Protein AF-F8QHJ7-F1 (afdb_monomer_lite)

Sequence (49 aa):
MHYNMDIKYIGLGQAAKALVYYVTDYFTKSLLPVNVGFDALRYAVKEMA

Radius of gyration: 16.43 Å; chains: 1; bounding box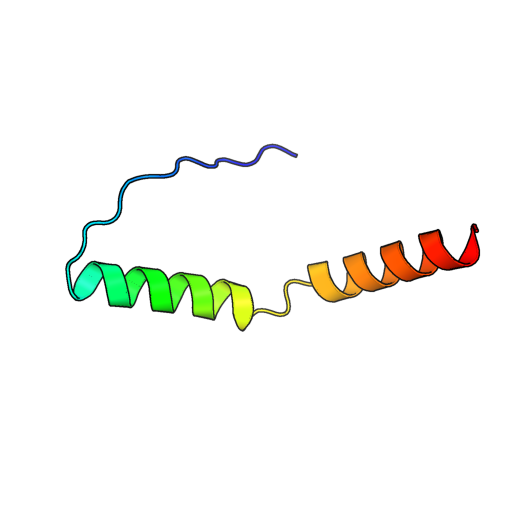: 35×19×37 Å

Foldseek 3Di:
DDDPPPDDDQDDDPVSVVVVVVVVCVVVVDVPVCVVVVVVVVVVVVVVD

pLDDT: mean 72.99, std 12.76, range [33.81, 89.94]

Organism: Serpula lacrymans var. lacrymans (strain S7.3) (NCBI:txid936435)

Secondary structure (DSSP, 8-state):
-----------SSHHHHHHHHHHHHHHHHS--THHHHHHHHHHHHHHT-

Structure (mmCIF, N/CA/C/O backbone):
data_AF-F8QHJ7-F1
#
_entry.id   AF-F8QHJ7-F1
#
loop_
_atom_site.group_PDB
_atom_site.id
_atom_site.type_symbol
_atom_site.label_atom_id
_atom_site.label_alt_id
_atom_site.label_comp_id
_atom_site.label_asym_id
_atom_site.label_entity_id
_atom_site.label_seq_id
_atom_site.pdbx_PDB_ins_code
_atom_site.Cartn_x
_atom_site.Cartn_y
_atom_site.Cartn_z
_atom_site.occupancy
_atom_site.B_iso_or_equiv
_atom_site.auth_seq_id
_atom_site.auth_comp_id
_atom_site.auth_asym_id
_atom_site.auth_atom_id
_atom_site.pdbx_PDB_model_num
ATOM 1 N N . MET A 1 1 ? -2.654 9.311 -17.828 1.00 33.81 1 MET A N 1
ATOM 2 C CA . MET A 1 1 ? -2.956 8.492 -16.634 1.00 33.81 1 MET A CA 1
ATOM 3 C C . MET A 1 1 ? -3.865 9.296 -15.718 1.00 33.81 1 MET A C 1
ATOM 5 O O . MET A 1 1 ? -3.469 10.386 -15.334 1.00 33.81 1 MET A O 1
ATOM 9 N N . HIS A 1 2 ? -5.059 8.798 -15.401 1.00 46.50 2 HIS A N 1
ATOM 10 C CA . HIS A 1 2 ? -5.940 9.377 -14.381 1.00 46.50 2 HIS A CA 1
ATOM 11 C C . HIS A 1 2 ? -5.871 8.437 -13.173 1.00 46.50 2 HIS A C 1
ATOM 13 O O . HIS A 1 2 ? -6.168 7.254 -13.323 1.00 46.50 2 HIS A O 1
ATOM 19 N N . TYR A 1 3 ? -5.409 8.920 -12.021 1.00 57.56 3 TYR A N 1
ATOM 20 C CA . TYR A 1 3 ? -5.357 8.133 -10.786 1.00 57.56 3 TYR A CA 1
ATOM 21 C C . TYR A 1 3 ? -6.338 8.737 -9.783 1.00 57.56 3 TYR A C 1
ATOM 23 O O . TYR A 1 3 ? -6.167 9.8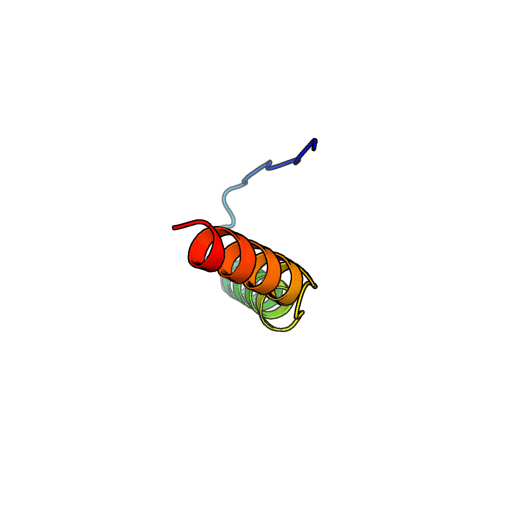75 -9.356 1.00 57.56 3 TYR A O 1
ATOM 31 N N . ASN A 1 4 ? -7.363 7.968 -9.412 1.00 57.41 4 ASN A N 1
ATOM 32 C CA . ASN A 1 4 ? -8.288 8.330 -8.342 1.00 57.41 4 ASN A CA 1
ATOM 33 C C . ASN A 1 4 ? -7.632 8.021 -6.994 1.00 57.41 4 ASN A C 1
ATOM 35 O O . ASN A 1 4 ? -7.714 6.901 -6.498 1.00 57.41 4 ASN A O 1
ATOM 39 N N . MET A 1 5 ? -6.967 9.013 -6.411 1.00 60.16 5 MET A N 1
ATOM 40 C CA . MET A 1 5 ? -6.417 8.931 -5.058 1.00 60.16 5 MET A CA 1
ATOM 41 C C . MET A 1 5 ? -7.327 9.700 -4.093 1.00 60.16 5 MET A C 1
ATOM 43 O O . MET A 1 5 ? -7.001 10.802 -3.666 1.00 60.16 5 MET A O 1
ATOM 47 N N . ASP A 1 6 ? -8.489 9.131 -3.768 1.00 70.81 6 ASP A N 1
ATOM 48 C CA . ASP A 1 6 ? -9.321 9.607 -2.655 1.00 70.81 6 ASP A CA 1
ATOM 49 C C . ASP A 1 6 ? -8.831 8.933 -1.366 1.00 70.81 6 ASP A C 1
ATOM 51 O O . ASP A 1 6 ? -9.162 7.783 -1.068 1.00 70.81 6 ASP A O 1
ATOM 55 N N . ILE A 1 7 ? -7.946 9.617 -0.639 1.00 63.44 7 ILE A N 1
ATOM 56 C CA . ILE A 1 7 ? -7.354 9.100 0.598 1.00 63.44 7 ILE A CA 1
ATOM 57 C C . ILE A 1 7 ? -8.271 9.476 1.762 1.00 63.44 7 ILE A C 1
ATOM 59 O O . ILE A 1 7 ? -8.364 10.643 2.141 1.00 63.44 7 ILE A O 1
ATOM 63 N N . LYS A 1 8 ? -8.931 8.479 2.358 1.00 71.00 8 LYS A N 1
ATOM 64 C CA . LYS A 1 8 ? -9.754 8.658 3.563 1.00 71.00 8 LYS A CA 1
ATOM 65 C C . LYS A 1 8 ? -9.013 8.200 4.813 1.00 71.00 8 LYS A C 1
ATOM 67 O O . LYS A 1 8 ? -8.260 7.230 4.778 1.00 71.00 8 LYS A O 1
ATOM 72 N N . TYR A 1 9 ? -9.273 8.873 5.935 1.00 71.44 9 TYR A N 1
ATOM 73 C CA . TYR A 1 9 ? -8.800 8.428 7.243 1.00 71.44 9 TYR A CA 1
ATOM 74 C C . TYR A 1 9 ? -9.456 7.090 7.604 1.00 71.44 9 TYR A C 1
ATOM 76 O O . TYR A 1 9 ? -10.666 7.011 7.819 1.00 71.44 9 TYR A O 1
ATOM 84 N N . ILE A 1 10 ? -8.647 6.037 7.665 1.00 70.44 10 ILE A N 1
ATOM 85 C CA . ILE A 1 10 ? -9.044 4.732 8.185 1.00 70.44 10 ILE A CA 1
ATOM 86 C C . ILE A 1 10 ? -8.658 4.757 9.669 1.00 70.44 10 ILE A C 1
ATOM 88 O O . ILE A 1 10 ? -7.491 4.962 9.986 1.00 70.44 10 ILE A O 1
ATOM 92 N N . GLY A 1 11 ? -9.639 4.654 10.573 1.00 76.12 11 GLY A N 1
ATOM 93 C CA . GLY A 1 11 ? -9.443 4.815 12.024 1.00 76.12 11 GLY A CA 1
ATOM 94 C C . GLY A 1 11 ? -8.420 3.860 12.663 1.00 76.12 11 GLY A C 1
ATOM 95 O O . GLY A 1 11 ? -7.788 3.055 12.000 1.00 76.12 11 GLY A O 1
ATOM 96 N N . LEU A 1 12 ? -8.259 3.902 13.988 1.00 74.06 12 LEU A N 1
ATOM 97 C CA . LEU A 1 12 ? -7.198 3.156 14.703 1.00 74.06 12 LEU A CA 1
ATOM 98 C C . LEU A 1 12 ? -7.631 1.775 15.246 1.00 74.06 12 LEU A C 1
ATOM 100 O O . LEU A 1 12 ? -6.946 1.179 16.074 1.00 74.06 12 LEU A O 1
ATOM 104 N N . GLY A 1 13 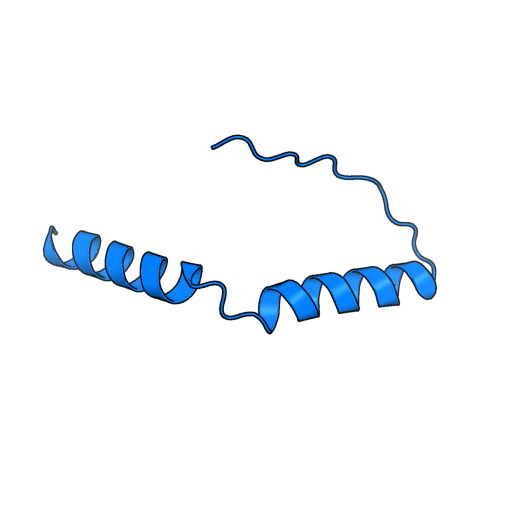? -8.784 1.260 14.812 1.00 85.06 13 GLY A N 1
ATOM 105 C CA . GLY A 1 13 ? -9.339 -0.007 15.299 1.00 85.06 13 GLY A CA 1
ATOM 106 C C . GLY A 1 13 ? -8.658 -1.255 14.721 1.00 85.06 13 GLY A C 1
ATOM 107 O O . GLY A 1 13 ? -7.999 -1.212 13.685 1.00 85.06 13 GLY A O 1
ATOM 108 N N . GLN A 1 14 ? -8.889 -2.411 15.351 1.00 86.00 14 GLN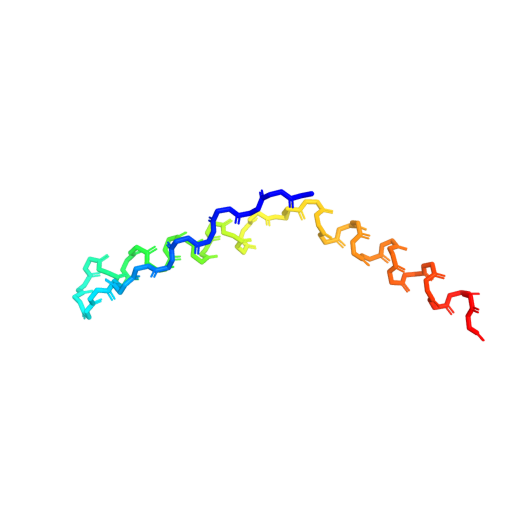 A N 1
ATOM 109 C CA . GLN A 1 14 ? -8.401 -3.720 14.877 1.00 86.00 14 GLN A CA 1
ATOM 110 C C . GLN A 1 14 ? -8.773 -3.996 13.409 1.00 86.00 14 GLN A C 1
ATOM 112 O O . GLN A 1 14 ? -7.933 -4.432 12.625 1.00 86.00 14 GLN A O 1
ATOM 117 N N . ALA A 1 15 ? -10.005 -3.661 13.015 1.00 82.19 15 ALA A N 1
ATOM 118 C CA . ALA A 1 15 ? -10.478 -3.806 11.639 1.00 82.19 15 ALA A CA 1
ATOM 119 C C . ALA A 1 15 ? -9.707 -2.918 10.647 1.00 82.19 15 ALA A C 1
ATOM 121 O O . ALA A 1 15 ? -9.388 -3.351 9.544 1.00 82.19 15 ALA A O 1
ATOM 122 N N . ALA A 1 16 ? -9.345 -1.699 11.053 1.00 86.25 16 ALA A N 1
ATOM 123 C CA . ALA A 1 16 ? -8.541 -0.808 10.227 1.00 86.25 16 ALA A CA 1
ATOM 124 C C . ALA A 1 16 ? -7.115 -1.335 10.048 1.00 86.25 16 ALA A C 1
ATOM 126 O O . ALA A 1 16 ? -6.581 -1.309 8.943 1.00 86.25 16 ALA A O 1
ATOM 127 N N . LYS A 1 17 ? -6.521 -1.889 11.110 1.00 84.12 17 LYS A N 1
ATOM 128 C CA . LYS A 1 17 ? -5.197 -2.516 11.038 1.00 84.12 17 LYS A CA 1
ATOM 129 C C . LYS A 1 17 ? -5.192 -3.731 10.106 1.00 84.12 17 LYS A C 1
ATOM 131 O O . LYS A 1 17 ? -4.262 -3.880 9.319 1.00 84.12 17 LYS A O 1
ATOM 136 N N . ALA A 1 18 ? -6.237 -4.560 10.157 1.00 87.56 18 ALA A N 1
ATOM 137 C CA . ALA A 1 18 ? -6.402 -5.698 9.254 1.00 87.56 18 ALA A CA 1
ATOM 138 C C . ALA A 1 18 ? -6.580 -5.256 7.792 1.00 87.56 18 ALA A C 1
ATOM 140 O O . ALA A 1 18 ? -5.957 -5.832 6.904 1.00 87.56 18 ALA A O 1
ATOM 141 N N . LEU A 1 19 ? -7.368 -4.204 7.545 1.00 85.25 19 LEU A N 1
ATOM 142 C CA . 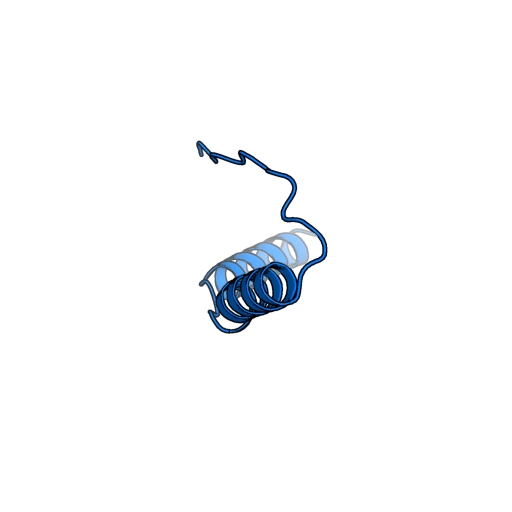LEU A 1 19 ? -7.559 -3.636 6.210 1.00 85.25 19 LEU A CA 1
ATOM 143 C C . LEU A 1 19 ? -6.252 -3.080 5.634 1.00 85.25 19 LEU A C 1
ATOM 145 O O . LEU A 1 19 ? -5.896 -3.418 4.510 1.00 85.25 19 LEU A O 1
ATOM 149 N N . VAL A 1 20 ? -5.522 -2.267 6.405 1.00 84.75 20 VAL A N 1
ATOM 150 C CA . VAL A 1 20 ? -4.224 -1.717 5.981 1.00 84.75 20 VAL A CA 1
ATOM 151 C C . VAL A 1 20 ? -3.246 -2.847 5.691 1.00 84.75 20 VAL A C 1
ATOM 153 O O . VAL A 1 20 ? -2.641 -2.856 4.626 1.00 84.75 20 VAL A O 1
ATOM 156 N N . TYR A 1 21 ? -3.146 -3.834 6.586 1.00 86.38 21 TYR A N 1
ATOM 157 C CA . TYR A 1 21 ? -2.289 -4.996 6.370 1.00 86.38 21 TYR A CA 1
ATOM 158 C C . TYR A 1 21 ? -2.651 -5.736 5.081 1.00 86.38 21 TYR A C 1
ATOM 160 O O . TYR A 1 21 ? -1.768 -6.001 4.278 1.00 86.38 21 TYR A O 1
ATOM 168 N N . TYR A 1 22 ? -3.934 -6.018 4.849 1.00 83.44 22 TYR A N 1
ATOM 169 C CA . TYR A 1 22 ? -4.390 -6.739 3.663 1.00 83.44 22 TYR A CA 1
ATOM 170 C C . TYR A 1 22 ? -4.123 -5.967 2.367 1.00 83.44 22 TYR A C 1
ATOM 172 O O . TYR A 1 22 ? -3.648 -6.542 1.394 1.00 83.44 22 TYR A O 1
ATOM 180 N N . VAL A 1 23 ? -4.386 -4.658 2.355 1.00 83.38 23 VAL A N 1
ATOM 181 C CA . VAL A 1 23 ? -4.127 -3.799 1.193 1.00 83.38 23 VAL A CA 1
ATOM 182 C C . VAL A 1 23 ? -2.627 -3.713 0.918 1.00 83.38 23 VAL A C 1
ATOM 184 O O . VAL A 1 23 ? -2.202 -3.936 -0.214 1.00 83.38 23 VAL A O 1
ATOM 187 N N . THR A 1 24 ? -1.811 -3.443 1.940 1.00 82.00 24 THR A N 1
ATOM 188 C CA . THR A 1 24 ? -0.350 -3.412 1.802 1.00 82.00 24 THR A CA 1
ATOM 189 C C . THR A 1 24 ? 0.174 -4.757 1.315 1.00 82.00 24 THR A C 1
ATOM 191 O O . THR A 1 24 ? 0.916 -4.803 0.340 1.00 82.00 24 THR A O 1
ATOM 194 N N . ASP A 1 25 ? -0.245 -5.856 1.931 1.00 82.94 25 ASP A N 1
ATOM 195 C CA . ASP A 1 25 ? 0.135 -7.210 1.538 1.00 82.94 25 ASP A CA 1
ATOM 196 C C . ASP A 1 25 ? -0.295 -7.524 0.098 1.00 82.94 25 ASP A C 1
ATOM 198 O O . ASP A 1 25 ? 0.507 -8.057 -0.657 1.00 82.94 25 ASP A O 1
ATOM 202 N N . TYR A 1 26 ? -1.481 -7.099 -0.345 1.00 73.94 26 TYR A N 1
ATOM 203 C CA . TYR A 1 26 ? -1.939 -7.255 -1.730 1.00 73.94 26 TYR A CA 1
ATOM 204 C C . TYR A 1 26 ? -1.053 -6.508 -2.738 1.00 73.94 26 TYR A C 1
ATOM 206 O O . TYR A 1 26 ? -0.639 -7.083 -3.752 1.00 73.94 26 TYR A O 1
ATOM 214 N N . PHE A 1 27 ? -0.723 -5.246 -2.448 1.00 72.44 27 PHE A N 1
ATOM 215 C CA . PHE A 1 27 ? 0.176 -4.448 -3.285 1.00 72.44 27 PHE A CA 1
ATOM 216 C C . PHE A 1 27 ? 1.608 -4.985 -3.292 1.00 72.44 27 PHE A C 1
ATOM 218 O O . PHE A 1 27 ? 2.290 -4.864 -4.304 1.00 72.44 27 PHE A O 1
ATOM 225 N N . THR A 1 28 ? 2.057 -5.578 -2.184 1.00 76.94 28 THR A N 1
ATOM 226 C CA . THR A 1 28 ? 3.442 -6.052 -2.039 1.00 76.94 28 THR A CA 1
ATOM 227 C C . THR A 1 28 ? 3.621 -7.494 -2.533 1.00 76.94 28 THR A C 1
ATOM 229 O O . THR A 1 28 ? 4.683 -7.835 -3.044 1.00 76.94 28 THR A O 1
ATOM 232 N N . LYS A 1 29 ? 2.595 -8.352 -2.414 1.00 68.00 29 LYS A N 1
ATOM 233 C CA . LYS A 1 29 ? 2.589 -9.739 -2.927 1.00 68.00 29 LYS A CA 1
ATOM 234 C C . LYS A 1 29 ? 2.419 -9.804 -4.431 1.00 68.00 29 LYS A C 1
ATOM 236 O O . LYS A 1 29 ? 2.938 -10.716 -5.072 1.00 68.00 29 LYS A O 1
ATOM 241 N N . SER A 1 30 ? 1.676 -8.861 -4.994 1.00 57.09 30 SER A N 1
ATOM 242 C CA . SER A 1 30 ? 1.590 -8.738 -6.435 1.00 57.09 30 SER A CA 1
ATOM 243 C C . SER A 1 30 ? 2.908 -8.141 -6.906 1.00 57.09 30 SER A C 1
ATOM 245 O O . SER A 1 30 ? 3.156 -6.954 -6.715 1.00 57.09 30 SER A O 1
ATOM 247 N N . LEU A 1 31 ? 3.741 -8.949 -7.567 1.00 58.59 31 LEU A N 1
ATOM 248 C CA . LEU A 1 31 ? 4.668 -8.455 -8.584 1.00 58.59 31 LEU A CA 1
ATOM 249 C C . LEU A 1 31 ? 3.815 -7.794 -9.673 1.00 58.59 31 LEU A C 1
ATOM 251 O O . LEU A 1 31 ? 3.611 -8.346 -10.753 1.00 58.59 31 LEU A O 1
ATOM 255 N N . LEU A 1 32 ? 3.241 -6.629 -9.370 1.00 57.22 32 LEU A N 1
ATOM 256 C CA . LEU A 1 32 ? 2.734 -5.729 -10.379 1.00 57.22 32 LEU A CA 1
ATOM 257 C C . LEU A 1 32 ? 3.897 -5.601 -11.369 1.00 57.22 32 LEU A C 1
ATOM 259 O O . LEU A 1 32 ? 5.018 -5.302 -10.943 1.00 57.22 32 LEU A O 1
ATOM 263 N N . PRO A 1 33 ? 3.682 -5.855 -12.669 1.00 56.72 33 PRO A N 1
ATOM 264 C CA . PRO A 1 33 ? 4.746 -5.853 -13.676 1.00 56.72 33 PRO A CA 1
ATOM 265 C C . PRO A 1 33 ? 5.492 -4.509 -13.759 1.00 56.72 33 PRO A C 1
ATOM 267 O O . PRO A 1 33 ? 6.497 -4.401 -14.451 1.00 56.72 33 PRO A O 1
ATOM 270 N N . VAL A 1 34 ? 5.038 -3.509 -12.995 1.00 61.28 34 VAL A N 1
ATOM 271 C CA . VAL A 1 34 ? 5.801 -2.356 -12.513 1.00 61.28 34 VAL A CA 1
ATOM 272 C C . VAL A 1 34 ? 7.236 -2.700 -12.126 1.00 61.28 34 VAL A C 1
ATOM 274 O O . VAL A 1 34 ? 8.104 -1.966 -12.565 1.00 61.28 34 VAL A O 1
ATOM 277 N N . ASN A 1 35 ? 7.533 -3.777 -11.389 1.00 63.56 35 ASN A N 1
ATOM 278 C CA . ASN A 1 35 ? 8.932 -4.061 -11.025 1.00 63.56 35 ASN A CA 1
ATOM 279 C C . ASN A 1 35 ? 9.787 -4.349 -12.271 1.00 63.56 35 ASN A C 1
ATOM 281 O O . ASN A 1 35 ? 10.867 -3.792 -12.415 1.00 63.56 35 ASN A O 1
ATOM 285 N N . VAL A 1 36 ? 9.259 -5.123 -13.225 1.00 69.38 36 VAL A N 1
ATOM 286 C CA . VAL A 1 36 ? 9.951 -5.436 -14.488 1.00 69.38 36 VAL A CA 1
ATOM 287 C C . VAL A 1 36 ? 10.058 -4.200 -15.383 1.00 69.38 36 VAL A C 1
ATOM 289 O O . VAL A 1 36 ? 11.114 -3.933 -15.949 1.00 69.38 36 VAL A O 1
ATOM 292 N N . GLY A 1 37 ? 8.983 -3.416 -15.500 1.00 71.81 37 GLY A N 1
ATOM 293 C CA . GLY A 1 37 ? 8.986 -2.174 -16.276 1.00 71.81 37 GLY A CA 1
ATOM 294 C C . GLY A 1 37 ? 9.906 -1.105 -15.679 1.00 71.81 37 GLY A C 1
ATOM 295 O O . GLY A 1 37 ? 10.588 -0.395 -16.414 1.00 71.81 37 GLY A O 1
ATOM 296 N N . PHE A 1 38 ? 9.966 -1.020 -14.351 1.00 78.12 38 PHE A N 1
ATOM 297 C CA . PHE A 1 38 ? 10.847 -0.114 -13.624 1.00 78.12 38 PHE A CA 1
ATOM 298 C C . PHE A 1 38 ? 12.307 -0.556 -13.726 1.00 78.12 3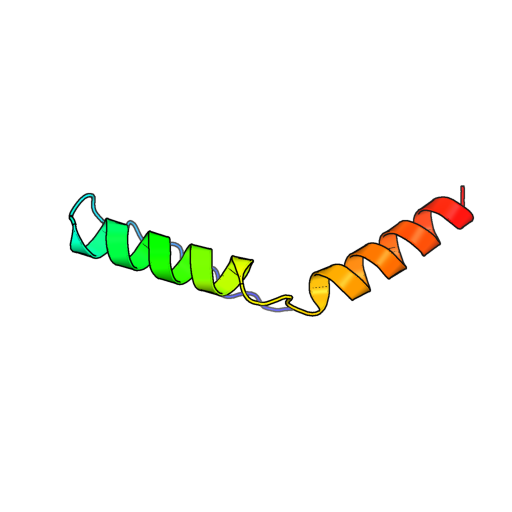8 PHE A C 1
ATOM 300 O O . PHE A 1 38 ? 13.168 0.291 -13.947 1.00 78.12 38 PHE A O 1
ATOM 307 N N . ASP A 1 39 ? 12.592 -1.858 -13.661 1.00 78.81 39 ASP A N 1
ATOM 308 C CA . ASP A 1 39 ? 13.936 -2.392 -13.897 1.00 78.81 39 ASP A CA 1
ATOM 309 C C . ASP A 1 39 ? 14.399 -2.163 -15.342 1.00 78.81 39 ASP A C 1
ATOM 311 O O . ASP A 1 39 ? 15.533 -1.733 -15.556 1.00 78.81 39 ASP A O 1
ATOM 315 N N . ALA A 1 40 ? 13.525 -2.361 -16.334 1.00 81.00 40 ALA A N 1
ATOM 316 C CA . ALA A 1 40 ? 13.832 -2.073 -17.736 1.00 81.00 40 ALA A CA 1
ATOM 317 C C . ALA A 1 40 ? 14.105 -0.576 -17.972 1.00 81.00 40 ALA A C 1
ATOM 319 O O . ALA A 1 40 ? 15.072 -0.217 -18.646 1.00 81.00 40 ALA A O 1
ATOM 320 N N . LEU A 1 41 ? 13.299 0.308 -17.373 1.00 82.94 41 LEU A N 1
ATOM 321 C CA . LEU A 1 41 ? 13.512 1.755 -17.429 1.00 82.94 41 LEU A CA 1
ATOM 322 C C . LEU A 1 41 ? 14.818 2.158 -16.733 1.00 82.94 41 LEU A C 1
ATOM 324 O O . LEU A 1 41 ? 15.594 2.945 -17.271 1.00 82.94 41 LEU A O 1
ATOM 328 N N . ARG A 1 42 ? 15.086 1.598 -15.551 1.00 84.12 42 ARG A N 1
ATOM 329 C CA . ARG A 1 42 ? 16.314 1.841 -14.790 1.00 84.12 42 ARG A CA 1
ATOM 330 C C . ARG A 1 42 ? 17.552 1.388 -15.560 1.00 84.12 42 ARG A C 1
ATOM 332 O O . ARG A 1 42 ? 18.556 2.096 -15.539 1.00 84.12 42 ARG A O 1
ATOM 339 N N . TYR A 1 43 ? 17.481 0.245 -16.240 1.00 85.94 43 TYR A N 1
ATOM 340 C CA . TYR A 1 43 ? 18.545 -0.233 -17.120 1.00 85.94 43 TYR A CA 1
ATOM 341 C C . TYR A 1 43 ? 18.781 0.740 -18.281 1.00 85.94 43 TYR A C 1
ATOM 343 O O . TYR A 1 43 ? 19.907 1.183 -18.484 1.00 85.94 43 TYR A O 1
ATOM 351 N N . ALA A 1 44 ? 17.717 1.147 -18.980 1.00 87.44 44 ALA A N 1
ATOM 352 C CA . ALA A 1 44 ? 17.818 2.071 -20.109 1.00 87.44 44 ALA A CA 1
ATOM 353 C C . ALA A 1 44 ? 18.409 3.437 -19.714 1.00 87.44 44 ALA A C 1
ATOM 355 O O . ALA A 1 44 ? 19.245 3.971 -20.434 1.00 87.44 44 ALA A O 1
ATOM 356 N N . VAL A 1 45 ? 18.025 3.986 -18.556 1.00 89.94 45 VAL A N 1
ATOM 357 C CA . VAL A 1 45 ? 18.588 5.249 -18.045 1.00 89.94 45 VAL A CA 1
ATOM 358 C C . VAL A 1 45 ? 20.063 5.096 -17.661 1.00 89.94 45 VAL A C 1
ATOM 360 O O . VAL A 1 45 ? 20.836 6.026 -17.863 1.00 89.94 45 VAL A O 1
ATOM 363 N N . LYS A 1 46 ? 20.465 3.938 -17.122 1.00 85.50 46 LYS A N 1
ATOM 364 C CA . LYS A 1 46 ? 21.858 3.675 -16.736 1.00 85.50 46 LYS A CA 1
ATOM 365 C C . LYS A 1 46 ? 22.786 3.495 -17.943 1.00 85.50 46 LYS A C 1
ATOM 367 O O . LYS A 1 46 ? 23.919 3.935 -17.866 1.00 85.50 46 LYS A O 1
ATOM 372 N N . GLU A 1 47 ? 22.319 2.876 -19.025 1.00 76.12 47 GLU A N 1
ATOM 373 C CA . GLU A 1 47 ? 23.105 2.701 -20.261 1.00 76.12 47 GLU A CA 1
ATOM 374 C C . GLU A 1 47 ? 23.191 3.982 -21.113 1.00 76.12 47 GLU A C 1
ATOM 376 O O . GLU A 1 47 ? 24.034 4.077 -22.000 1.00 76.12 47 GLU A O 1
ATOM 381 N N . MET A 1 48 ? 22.319 4.969 -20.872 1.00 56.97 48 MET A N 1
ATOM 382 C CA . MET A 1 48 ? 22.354 6.275 -21.548 1.00 56.97 48 MET A CA 1
ATOM 383 C C . MET A 1 48 ? 23.281 7.308 -20.875 1.00 56.97 48 MET A C 1
ATOM 385 O O . MET A 1 48 ? 23.412 8.411 -21.410 1.00 56.97 48 MET A O 1
ATOM 389 N N . ALA A 1 49 ? 23.889 6.990 -19.727 1.00 50.34 49 ALA A N 1
ATOM 390 C CA . ALA A 1 49 ? 24.806 7.859 -18.977 1.00 50.34 49 ALA A CA 1
ATOM 391 C C . ALA A 1 49 ? 26.253 7.358 -19.072 1.00 50.34 49 ALA A C 1
ATOM 393 O O . ALA A 1 49 ? 27.154 8.220 -19.182 1.00 50.34 49 ALA A O 1
#